Protein AF-A0A915KB94-F1 (afdb_monomer)

Foldseek 3Di:
DDDDDPDDDDPQVVVQVVVCVVPVHGAKGWDDDPDIDMDGDDDPVVVVVCVPPPDPCVVVPPDD

Secondary structure (DSSP, 8-state):
----------HHHHHHHHHHHHHS--SEEEEESSSEEEEE---GGG-GGGTTS---GGG-S---

InterPro domains:
  IPR001312 Hexokinase [PTHR19443] (2-52)
  IPR022673 Hexokinase, C-terminal [PF03727] (28-54)
  IPR043129 ATPase, nucleotide binding domain [SSF53067] (26-54)

Nearest PDB structures (foldseek):
  7r08-assembly1_D  TM=2.885E-01  e=9.071E+00  Escherichia phage P2
  7r08-assembly2_F  TM=2.895E-01  e=9.717E+00  Escherichia phage P2

Radius of gyration: 14.73 Å; Cα contacts (8 Å, |Δi|>4): 46; chains: 1; bounding box: 39×28×42 Å

Structure (mmCIF, N/CA/C/O backbone):
data_AF-A0A915KB94-F1
#
_entry.id   AF-A0A915KB94-F1
#
loop_
_atom_site.group_PDB
_atom_site.id
_atom_site.type_symbol
_atom_site.label_atom_id
_atom_site.label_alt_id
_atom_site.label_comp_id
_atom_site.label_asym_id
_atom_site.label_entity_id
_at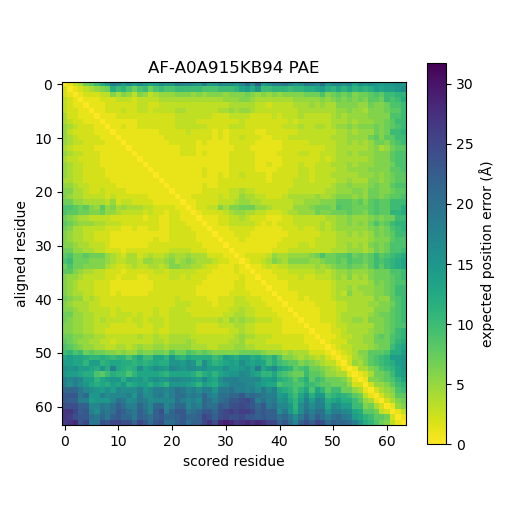om_site.label_seq_id
_atom_site.pdbx_PDB_ins_code
_atom_site.Cartn_x
_atom_site.Cartn_y
_atom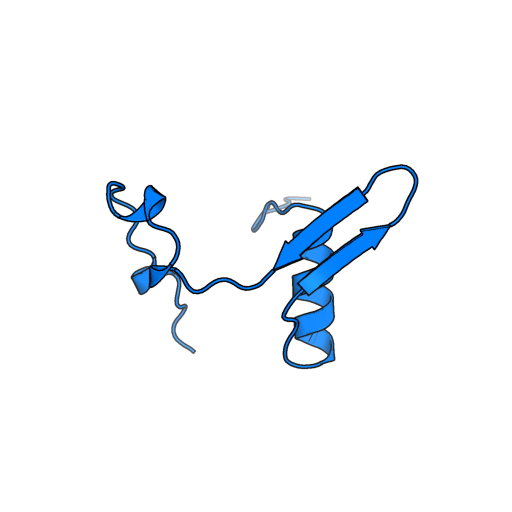_site.Cartn_z
_atom_site.occupancy
_atom_site.B_iso_or_equiv
_atom_site.auth_seq_id
_atom_site.auth_comp_id
_atom_site.au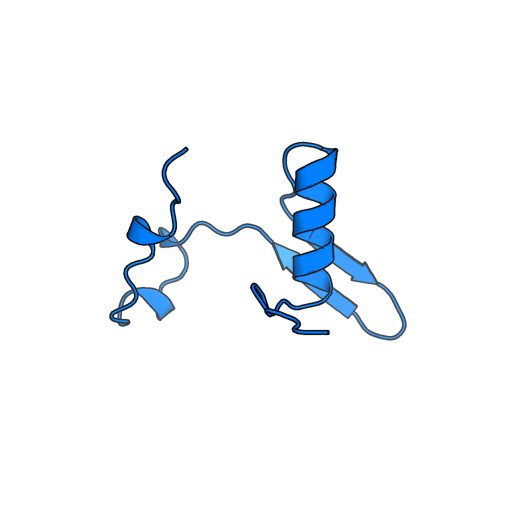th_asym_id
_atom_site.auth_atom_id
_atom_site.pdbx_PDB_model_num
ATOM 1 N N . MET A 1 1 ? -1.455 16.410 -28.052 1.00 62.50 1 MET A N 1
ATOM 2 C CA . MET A 1 1 ? -1.904 15.248 -27.255 1.00 62.50 1 MET A CA 1
ATOM 3 C C . MET A 1 1 ? -2.304 15.758 -25.877 1.00 62.50 1 MET A C 1
ATOM 5 O O . MET A 1 1 ? -1.508 16.471 -25.281 1.00 62.50 1 MET A O 1
ATOM 9 N N . LYS A 1 2 ? -3.538 15.513 -25.420 1.00 87.44 2 LYS A N 1
ATOM 10 C CA . LYS A 1 2 ? -4.053 16.016 -24.134 1.00 87.44 2 LYS A CA 1
ATOM 11 C C . LYS A 1 2 ? -4.022 14.856 -23.135 1.00 87.44 2 LYS A C 1
ATOM 13 O O . LYS A 1 2 ? -4.623 13.827 -23.419 1.00 87.44 2 LYS A O 1
ATOM 18 N N . ILE A 1 3 ? -3.289 14.998 -22.032 1.00 92.62 3 ILE A N 1
ATOM 19 C CA . ILE A 1 3 ? -3.191 13.975 -20.980 1.00 92.62 3 ILE A CA 1
ATOM 20 C C . ILE A 1 3 ? -4.080 14.409 -19.815 1.00 92.62 3 ILE A C 1
ATOM 22 O O . ILE A 1 3 ? -4.007 15.559 -19.385 1.00 92.62 3 ILE A O 1
ATOM 26 N N . GLN A 1 4 ? -4.907 13.493 -19.316 1.00 95.62 4 GLN A N 1
ATOM 27 C CA . GLN A 1 4 ? -5.688 13.680 -18.097 1.00 95.62 4 GLN A CA 1
ATOM 28 C C . GLN A 1 4 ? -5.086 12.818 -16.988 1.00 95.62 4 GLN A C 1
ATOM 30 O O . GLN A 1 4 ? -4.999 11.600 -17.124 1.00 95.62 4 GLN A O 1
ATOM 35 N N . VAL A 1 5 ? -4.671 13.453 -15.894 1.00 93.62 5 VAL A N 1
ATOM 36 C CA . VAL A 1 5 ? -4.196 12.750 -14.697 1.00 93.62 5 VAL A CA 1
ATOM 37 C C . VAL A 1 5 ? -5.407 12.413 -13.834 1.00 93.62 5 VAL A C 1
ATOM 39 O O . VAL A 1 5 ? -6.115 13.315 -13.396 1.00 93.62 5 VAL A O 1
ATOM 42 N N . VAL A 1 6 ? -5.652 11.120 -13.617 1.00 94.38 6 VAL A N 1
ATOM 43 C CA . VAL A 1 6 ? -6.805 10.618 -12.843 1.00 94.38 6 VAL A CA 1
ATOM 44 C C . VAL A 1 6 ? -6.433 10.166 -11.431 1.00 94.38 6 VAL A C 1
ATOM 46 O O . VAL A 1 6 ? -7.303 10.068 -10.575 1.00 94.38 6 VAL A O 1
ATOM 49 N N . ALA A 1 7 ? -5.147 9.913 -11.174 1.00 93.88 7 ALA A N 1
ATOM 50 C CA . ALA A 1 7 ? -4.641 9.525 -9.866 1.00 93.88 7 ALA A CA 1
ATOM 51 C C . ALA A 1 7 ? -3.165 9.911 -9.715 1.00 93.88 7 ALA A C 1
ATOM 53 O O . ALA A 1 7 ? -2.392 9.844 -10.671 1.00 93.88 7 ALA A O 1
ATOM 54 N N . LEU A 1 8 ? -2.784 10.272 -8.491 1.00 95.31 8 LEU A N 1
ATOM 55 C CA . LEU A 1 8 ? -1.400 10.384 -8.046 1.00 95.31 8 LEU A CA 1
ATOM 56 C C . LEU A 1 8 ? -1.242 9.450 -6.849 1.00 95.31 8 LEU A C 1
ATOM 58 O O . LEU A 1 8 ? -1.983 9.573 -5.876 1.00 95.31 8 LEU A O 1
ATOM 62 N N . MET A 1 9 ? -0.303 8.513 -6.924 1.00 96.44 9 MET A N 1
ATOM 63 C CA . MET A 1 9 ? -0.102 7.505 -5.884 1.00 96.44 9 MET A CA 1
ATOM 64 C C . MET A 1 9 ? 1.379 7.300 -5.579 1.00 96.44 9 MET A C 1
ATOM 66 O O . MET A 1 9 ? 2.244 7.587 -6.405 1.0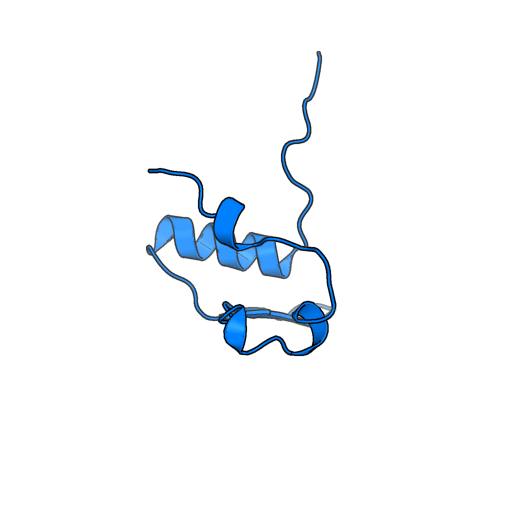0 96.44 9 MET A O 1
ATOM 70 N N . ASN A 1 10 ? 1.654 6.805 -4.374 1.00 97.12 10 ASN A N 1
ATOM 71 C CA . ASN A 1 10 ? 2.980 6.365 -3.956 1.00 97.12 10 ASN A CA 1
ATOM 72 C C . ASN A 1 10 ? 3.359 5.024 -4.627 1.00 97.12 10 ASN A C 1
ATOM 74 O O . ASN A 1 10 ? 2.486 4.267 -5.044 1.00 97.12 10 ASN A O 1
ATOM 78 N N . ASP A 1 11 ? 4.656 4.722 -4.702 1.00 97.56 11 ASP A N 1
ATOM 79 C CA . ASP A 1 11 ? 5.206 3.493 -5.284 1.00 97.56 11 ASP A CA 1
ATOM 80 C C . ASP A 1 11 ? 4.740 2.205 -4.577 1.00 97.56 11 ASP A C 1
ATOM 82 O O . ASP A 1 11 ? 4.293 1.265 -5.240 1.00 97.56 11 ASP A O 1
ATOM 86 N N . SER A 1 12 ? 4.769 2.165 -3.240 1.00 97.75 12 SER A N 1
ATOM 87 C CA . SER A 1 12 ? 4.279 1.008 -2.473 1.00 97.75 12 SER A CA 1
ATOM 88 C C . SER A 1 12 ? 2.761 0.824 -2.616 1.00 97.75 12 SER A C 1
ATOM 90 O O . SER A 1 12 ? 2.302 -0.293 -2.849 1.00 97.75 12 SER A O 1
ATOM 92 N N . VAL A 1 13 ? 1.995 1.923 -2.644 1.00 98.00 13 VAL A N 1
ATOM 93 C CA . VAL A 1 13 ? 0.542 1.893 -2.906 1.00 98.00 13 VAL A CA 1
ATOM 94 C C . VAL A 1 13 ? 0.241 1.383 -4.317 1.00 98.00 13 VAL A C 1
ATOM 96 O O . VAL A 1 13 ? -0.642 0.548 -4.492 1.00 98.00 13 VAL A O 1
ATOM 99 N N . GLY A 1 14 ? 0.994 1.828 -5.327 1.00 97.44 14 GLY A N 1
ATOM 100 C CA . GLY A 1 14 ? 0.860 1.323 -6.695 1.00 97.44 14 GLY A CA 1
ATOM 101 C C . GLY A 1 14 ? 1.149 -0.176 -6.792 1.00 97.44 14 GLY A C 1
ATOM 102 O O . GLY A 1 14 ? 0.414 -0.903 -7.458 1.00 97.44 14 GLY A O 1
ATOM 103 N N . THR A 1 15 ? 2.157 -0.653 -6.057 1.00 97.44 15 THR A N 1
ATOM 104 C CA . THR A 1 15 ? 2.482 -2.086 -5.951 1.00 97.44 15 THR A CA 1
ATOM 105 C C . THR A 1 15 ? 1.332 -2.878 -5.329 1.00 97.44 15 THR A C 1
ATOM 107 O O . THR A 1 15 ? 0.966 -3.944 -5.829 1.00 97.44 15 THR A O 1
ATOM 110 N N . GLN A 1 16 ? 0.715 -2.341 -4.275 1.00 97.94 16 GLN A N 1
ATOM 111 C CA . GLN A 1 16 ? -0.437 -2.956 -3.622 1.00 97.94 16 GLN A CA 1
ATOM 112 C C . GLN A 1 16 ? -1.653 -3.043 -4.548 1.00 97.94 16 GLN A C 1
ATOM 114 O O . GLN A 1 16 ? -2.268 -4.103 -4.651 1.00 97.94 16 GLN A O 1
ATOM 119 N N . VAL A 1 17 ? -1.981 -1.952 -5.249 1.00 97.00 17 VAL A N 1
ATOM 120 C CA . VAL A 1 17 ? -3.120 -1.893 -6.179 1.00 97.00 17 VAL A CA 1
ATOM 121 C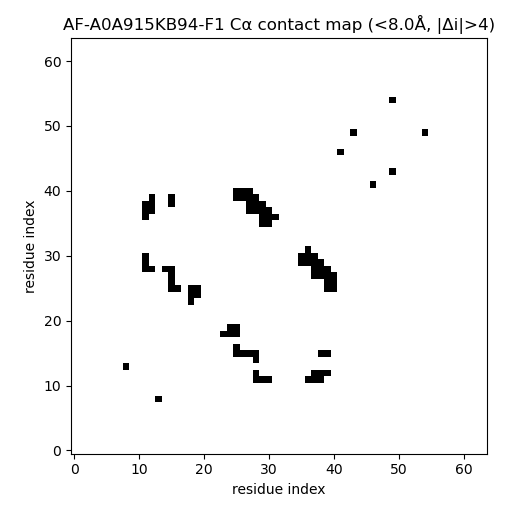 C . VAL A 1 17 ? -2.920 -2.850 -7.354 1.00 97.00 17 VAL A C 1
ATOM 123 O O . VAL A 1 17 ? -3.846 -3.581 -7.694 1.00 97.00 17 VAL A O 1
ATOM 126 N N . ALA A 1 18 ? -1.720 -2.894 -7.940 1.00 97.25 18 ALA A N 1
ATOM 127 C CA . ALA A 1 18 ? -1.402 -3.829 -9.019 1.00 97.25 18 ALA A CA 1
ATOM 128 C C . ALA A 1 18 ? -1.534 -5.292 -8.562 1.00 97.25 18 ALA A C 1
ATOM 130 O O . ALA A 1 18 ? -2.180 -6.096 -9.226 1.00 97.25 18 ALA A O 1
ATOM 131 N N . THR A 1 19 ? -1.011 -5.620 -7.377 1.00 97.31 19 THR A N 1
ATOM 132 C CA . THR A 1 19 ? -1.131 -6.974 -6.811 1.00 97.31 19 THR A CA 1
ATOM 133 C C . THR A 1 19 ? -2.592 -7.337 -6.531 1.00 97.31 19 THR A C 1
ATOM 135 O O . THR A 1 19 ? -3.039 -8.432 -6.863 1.00 97.31 19 THR A O 1
ATOM 138 N N . ALA A 1 20 ? -3.374 -6.418 -5.959 1.00 97.12 20 ALA A N 1
A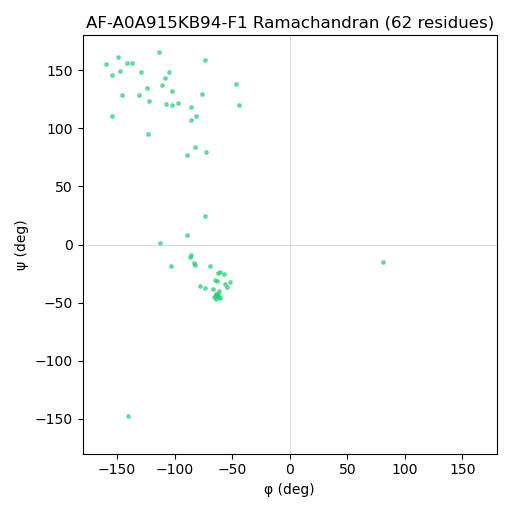TOM 139 C CA . ALA A 1 20 ? -4.794 -6.650 -5.718 1.00 97.12 20 ALA A CA 1
ATOM 140 C C . ALA A 1 20 ? -5.598 -6.814 -7.019 1.00 97.12 20 ALA A C 1
ATOM 142 O O . ALA A 1 20 ? -6.579 -7.552 -7.026 1.00 97.12 20 ALA A O 1
ATOM 143 N N . TYR A 1 21 ? -5.191 -6.163 -8.112 1.00 96.62 21 TYR A N 1
ATOM 144 C CA . TYR A 1 21 ? -5.808 -6.347 -9.425 1.00 96.62 21 TYR A CA 1
ATOM 145 C C . TYR A 1 21 ? -5.587 -7.768 -9.966 1.00 96.62 21 TYR A C 1
ATOM 147 O O . TYR A 1 21 ? -6.543 -8.401 -10.409 1.00 96.62 21 TYR A O 1
ATOM 155 N N . ASP A 1 22 ? -4.364 -8.292 -9.862 1.00 97.62 22 ASP A N 1
ATOM 156 C CA . ASP A 1 22 ? -4.020 -9.621 -10.384 1.00 97.62 22 ASP A CA 1
ATOM 157 C C . ASP A 1 22 ? -4.593 -10.771 -9.532 1.00 97.62 22 ASP A C 1
ATOM 159 O O . ASP A 1 22 ? -5.016 -11.796 -10.069 1.00 97.62 22 ASP A O 1
ATOM 163 N N . TYR A 1 23 ? -4.623 -10.609 -8.204 1.00 96.19 23 TYR A N 1
ATOM 164 C CA . TYR A 1 23 ? -4.967 -11.684 -7.256 1.00 96.19 23 TYR A CA 1
ATOM 165 C C . TYR A 1 23 ? -6.290 -11.463 -6.503 1.00 96.19 23 TYR A C 1
ATOM 167 O O . TYR A 1 23 ? -6.683 -12.279 -5.669 1.00 96.19 23 TYR A O 1
ATOM 175 N N . GLY A 1 24 ? -6.993 -10.365 -6.781 1.00 94.75 24 GLY A N 1
ATOM 176 C CA . GLY A 1 24 ? -8.271 -9.998 -6.162 1.00 94.75 24 GLY A CA 1
ATOM 177 C C . GLY A 1 24 ? -8.161 -9.345 -4.779 1.00 94.75 24 GLY A C 1
ATOM 178 O O . GLY A 1 24 ? -9.135 -8.754 -4.313 1.00 94.75 24 GLY A O 1
ATOM 179 N N . TYR A 1 25 ? -7.005 -9.429 -4.114 1.00 94.38 25 TYR A N 1
ATOM 180 C CA . TYR A 1 25 ? -6.737 -8.774 -2.832 1.00 94.38 25 TYR A CA 1
ATOM 181 C C . TYR A 1 25 ? -5.228 -8.630 -2.573 1.00 94.38 25 TYR A C 1
ATOM 183 O O . TYR A 1 25 ? -4.419 -9.388 -3.107 1.00 94.38 25 TYR A O 1
ATOM 191 N N . CYS A 1 26 ? -4.839 -7.649 -1.753 1.00 95.81 26 CYS A N 1
ATOM 192 C CA . CYS A 1 26 ? -3.468 -7.488 -1.263 1.00 95.81 26 CYS A CA 1
ATOM 193 C C . CYS A 1 26 ? -3.470 -6.736 0.075 1.00 95.81 26 CYS A C 1
ATOM 195 O O . CYS A 1 26 ? -3.762 -5.540 0.117 1.00 95.81 26 CYS A O 1
ATOM 197 N N . ASP A 1 27 ? -3.134 -7.423 1.168 1.00 96.12 27 ASP A N 1
ATOM 198 C CA . ASP A 1 27 ? -3.191 -6.836 2.513 1.00 96.12 27 ASP A CA 1
ATOM 199 C C . ASP A 1 27 ? -2.008 -5.910 2.818 1.00 96.12 27 ASP A C 1
ATOM 201 O O . ASP A 1 27 ? -2.189 -4.889 3.476 1.00 96.12 27 ASP A O 1
ATOM 205 N N . LEU A 1 28 ? -0.814 -6.242 2.317 1.00 97.38 28 LEU A N 1
ATOM 206 C CA . LEU A 1 28 ? 0.440 -5.532 2.565 1.00 97.38 28 LEU A CA 1
ATOM 207 C C . LEU A 1 28 ? 1.325 -5.590 1.314 1.00 97.38 28 LEU A C 1
ATOM 209 O O . LEU A 1 28 ? 1.616 -6.673 0.810 1.00 97.38 28 LEU A O 1
ATOM 213 N N . ALA A 1 29 ? 1.817 -4.438 0.871 1.00 98.00 29 ALA A N 1
ATOM 214 C CA . ALA A 1 29 ? 2.891 -4.326 -0.105 1.00 98.00 29 ALA A CA 1
ATOM 215 C C . ALA A 1 29 ? 4.145 -3.775 0.570 1.00 98.00 29 ALA A C 1
ATOM 217 O O . ALA A 1 29 ? 4.074 -2.830 1.354 1.00 98.00 29 ALA A O 1
ATOM 218 N N . VAL A 1 30 ? 5.302 -4.351 0.245 1.00 98.12 30 VAL A N 1
ATOM 219 C CA . VAL A 1 30 ? 6.596 -3.931 0.789 1.00 98.12 30 VAL A CA 1
ATOM 220 C C . VAL A 1 30 ? 7.578 -3.747 -0.357 1.00 98.12 30 VAL A C 1
ATOM 222 O O . VAL A 1 30 ? 7.762 -4.643 -1.179 1.00 98.12 30 VAL A O 1
ATOM 225 N N . ILE A 1 31 ? 8.231 -2.592 -0.387 1.00 98.00 31 ILE A N 1
ATOM 226 C CA . ILE A 1 31 ? 9.367 -2.314 -1.260 1.00 98.00 31 ILE A CA 1
ATOM 227 C C . ILE A 1 31 ? 10.637 -2.549 -0.450 1.00 98.00 31 ILE A C 1
ATOM 229 O O . ILE A 1 31 ? 10.831 -1.919 0.589 1.00 98.00 31 ILE A O 1
ATOM 233 N N . ILE A 1 32 ? 11.496 -3.450 -0.930 1.00 97.38 32 ILE A N 1
ATOM 234 C CA . ILE A 1 32 ? 12.808 -3.745 -0.343 1.00 97.38 32 ILE A CA 1
ATOM 235 C C . ILE A 1 32 ? 13.858 -3.524 -1.432 1.00 97.38 32 ILE A C 1
ATOM 237 O O . ILE A 1 32 ? 14.106 -4.398 -2.262 1.00 97.38 32 ILE A O 1
ATOM 241 N N . ALA A 1 33 ? 14.440 -2.329 -1.456 1.00 95.44 33 ALA A N 1
ATOM 242 C CA . ALA A 1 33 ? 15.453 -1.923 -2.426 1.00 95.44 33 ALA A CA 1
ATOM 243 C C . ALA A 1 33 ? 16.537 -1.089 -1.717 1.00 95.44 33 ALA A C 1
ATOM 245 O O . ALA A 1 33 ? 16.822 -1.307 -0.542 1.00 95.44 33 ALA A O 1
ATOM 246 N N . THR A 1 34 ? 17.143 -0.112 -2.403 1.00 96.81 34 THR A N 1
ATOM 247 C CA . THR A 1 34 ? 18.045 0.865 -1.761 1.00 96.81 34 THR A CA 1
ATOM 248 C C . THR A 1 34 ? 17.352 1.611 -0.614 1.00 96.81 34 THR A C 1
ATOM 250 O O . THR A 1 34 ? 17.989 1.948 0.379 1.00 96.81 34 THR A O 1
ATOM 253 N N . GLY A 1 35 ? 16.047 1.859 -0.756 1.00 95.38 35 GLY A N 1
ATOM 254 C CA . GLY A 1 35 ? 15.159 2.295 0.318 1.00 95.38 35 GLY A CA 1
ATOM 255 C C . GLY A 1 35 ? 14.117 1.224 0.642 1.00 95.38 35 GLY A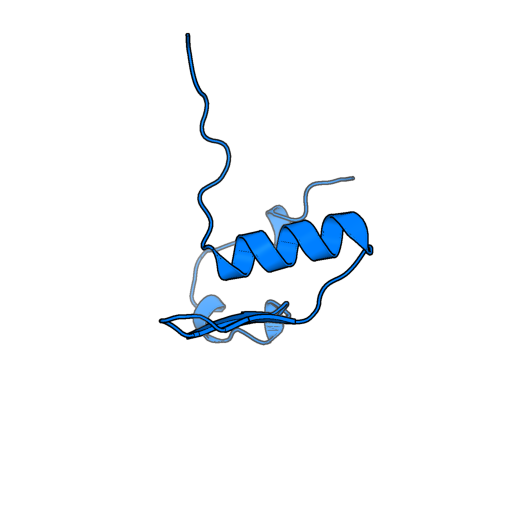 C 1
ATOM 256 O O . GLY A 1 35 ? 13.895 0.303 -0.148 1.00 95.38 35 GLY A O 1
ATOM 257 N N . THR A 1 36 ? 13.459 1.383 1.789 1.00 97.44 36 THR A N 1
ATOM 258 C CA . THR A 1 36 ? 12.381 0.498 2.244 1.00 97.44 36 THR A CA 1
ATOM 259 C C . THR A 1 36 ? 11.123 1.306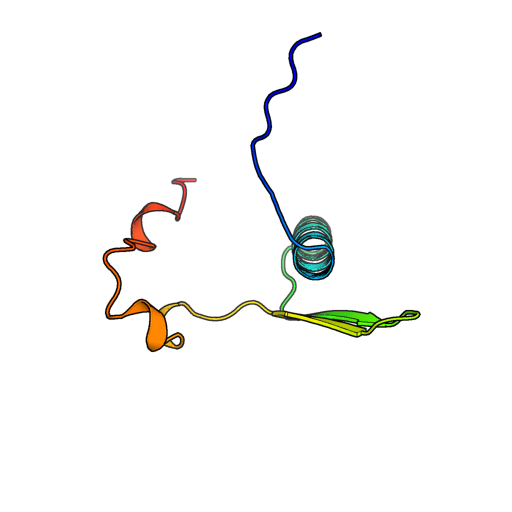 2.519 1.00 97.44 36 THR A C 1
ATOM 261 O O . THR A 1 36 ? 11.187 2.348 3.173 1.00 97.44 36 THR A O 1
ATOM 264 N N . ASN A 1 37 ? 9.981 0.812 2.046 1.00 98.12 37 ASN A N 1
ATOM 265 C CA . ASN A 1 37 ? 8.662 1.370 2.335 1.00 98.12 37 ASN A CA 1
ATOM 266 C C . ASN A 1 37 ? 7.607 0.254 2.338 1.00 98.12 37 ASN A C 1
ATOM 268 O O . ASN A 1 37 ? 7.844 -0.823 1.789 1.00 98.12 37 ASN A O 1
ATOM 272 N N . ALA A 1 38 ? 6.448 0.501 2.939 1.00 97.94 38 ALA A N 1
ATOM 273 C CA . ALA A 1 38 ? 5.325 -0.420 2.914 1.00 97.94 38 ALA A CA 1
ATOM 274 C C . ALA A 1 38 ? 3.982 0.320 2.922 1.00 97.94 38 ALA A C 1
ATOM 276 O O . ALA A 1 38 ? 3.847 1.380 3.535 1.00 97.94 38 ALA A O 1
ATOM 277 N N . SER A 1 39 ? 2.976 -0.283 2.295 1.00 98.25 39 SER A N 1
ATOM 278 C CA . SER A 1 39 ? 1.575 0.136 2.366 1.00 98.25 39 SER A CA 1
ATOM 279 C C . SER A 1 39 ? 0.695 -1.060 2.710 1.00 98.25 39 SER A C 1
ATOM 281 O O . SER A 1 39 ? 1.014 -2.188 2.344 1.00 98.25 39 SER A O 1
ATOM 283 N N . TYR A 1 40 ? -0.406 -0.832 3.421 1.00 97.62 40 TYR A N 1
ATOM 284 C CA . TYR A 1 40 ? -1.332 -1.892 3.814 1.00 97.62 40 TYR A CA 1
ATOM 285 C C . TYR A 1 40 ? -2.784 -1.414 3.724 1.00 97.62 40 TYR A C 1
ATOM 287 O O . TYR A 1 40 ? -3.049 -0.210 3.767 1.00 97.62 40 TYR A O 1
ATOM 295 N N . MET A 1 41 ? -3.724 -2.352 3.576 1.00 95.00 41 MET A N 1
ATOM 296 C CA . MET A 1 41 ? -5.153 -2.029 3.592 1.00 95.00 41 MET A CA 1
ATOM 297 C C . MET A 1 41 ? -5.639 -1.902 5.039 1.00 95.00 41 MET A C 1
ATOM 299 O O . MET A 1 41 ? -5.736 -2.895 5.755 1.00 95.00 41 MET A O 1
ATOM 303 N N . GLU A 1 42 ? -5.972 -0.683 5.459 1.00 93.81 42 GLU A N 1
ATOM 304 C CA . GLU A 1 42 ? -6.538 -0.396 6.781 1.00 93.81 42 GLU A CA 1
ATOM 305 C C . GLU A 1 42 ? -8.038 -0.101 6.692 1.00 93.81 42 GLU A C 1
ATOM 307 O O . GLU A 1 42 ? -8.526 0.487 5.723 1.00 93.81 42 GLU A O 1
ATOM 312 N N . LYS A 1 43 ? -8.778 -0.453 7.744 1.00 89.69 43 LYS A N 1
ATOM 313 C CA . LYS A 1 43 ? -10.160 -0.012 7.906 1.00 89.69 43 LYS A CA 1
ATOM 314 C C . LYS A 1 43 ? -10.186 1.446 8.353 1.00 89.69 43 LYS A C 1
ATOM 316 O O . LYS A 1 43 ? -9.581 1.806 9.358 1.00 89.69 43 LYS A O 1
ATOM 321 N N . ILE A 1 44 ? -10.965 2.272 7.660 1.00 88.00 44 ILE A N 1
ATOM 322 C CA . ILE A 1 44 ? -11.074 3.713 7.949 1.00 88.00 44 ILE A CA 1
ATOM 323 C C . ILE A 1 44 ? -11.462 3.975 9.416 1.00 88.00 44 ILE A C 1
ATOM 325 O O . ILE A 1 44 ? -10.905 4.879 10.032 1.00 88.00 44 ILE A O 1
ATOM 329 N N . GLU A 1 45 ? -12.326 3.136 10.003 1.00 87.50 45 GLU A N 1
ATOM 330 C CA . GLU A 1 45 ? -12.745 3.213 11.416 1.00 87.50 45 GLU A CA 1
ATOM 331 C C . GLU A 1 45 ? -11.579 3.153 12.423 1.00 87.50 45 GLU A C 1
ATOM 333 O O . GLU A 1 45 ? -11.675 3.696 13.525 1.00 87.50 45 GLU A O 1
ATOM 338 N N . ASN A 1 46 ? -10.453 2.542 12.041 1.00 92.25 46 ASN A N 1
ATOM 339 C CA . ASN A 1 46 ? -9.264 2.444 12.884 1.00 92.25 46 ASN A CA 1
ATOM 340 C C . ASN A 1 46 ? -8.381 3.705 12.813 1.00 92.25 46 ASN A C 1
ATOM 342 O O . ASN A 1 46 ? -7.535 3.922 13.688 1.00 92.25 46 ASN A O 1
ATOM 346 N N . ILE A 1 47 ? -8.575 4.577 11.816 1.00 90.69 47 ILE A N 1
ATOM 347 C CA . ILE A 1 47 ? -7.743 5.765 11.589 1.00 90.69 47 ILE A CA 1
ATOM 348 C C . ILE A 1 47 ? -8.312 6.962 12.363 1.00 90.69 47 ILE A C 1
ATOM 350 O O . ILE A 1 47 ? -8.890 7.888 11.799 1.00 90.69 47 ILE A O 1
ATOM 354 N N . LYS A 1 48 ? -8.080 6.991 13.681 1.00 90.88 48 LYS A N 1
ATOM 355 C CA . LYS A 1 48 ? -8.626 8.015 14.604 1.00 90.88 48 LYS A CA 1
ATOM 356 C C . LYS A 1 48 ? -8.375 9.464 14.175 1.00 90.88 48 LYS A C 1
ATOM 358 O O . LYS A 1 48 ? -9.202 10.328 14.431 1.00 90.88 48 LYS A O 1
ATOM 363 N N . LYS A 1 49 ? -7.249 9.729 13.503 1.00 89.31 49 LYS A N 1
ATOM 364 C CA . LYS A 1 49 ? -6.892 11.064 12.995 1.00 89.31 49 LYS A CA 1
ATOM 365 C C . LYS A 1 49 ? -7.889 11.595 11.955 1.00 89.31 49 LYS A C 1
ATOM 367 O O . LYS A 1 49 ? -7.975 12.804 11.777 1.00 89.31 49 LYS A O 1
ATOM 372 N N . LEU A 1 50 ? -8.608 10.715 11.258 1.00 86.31 50 LEU A N 1
ATOM 373 C CA . LEU A 1 50 ? -9.597 11.108 10.255 1.00 86.31 50 LEU A CA 1
ATOM 374 C C . LEU A 1 50 ? -10.950 11.486 10.870 1.00 86.31 50 LEU A C 1
ATOM 376 O O . LEU A 1 50 ? -11.712 12.190 10.214 1.00 86.31 50 LEU A O 1
ATOM 380 N N . ASN A 1 51 ? -11.228 11.104 12.120 1.00 83.38 51 ASN A N 1
ATOM 381 C CA . ASN A 1 51 ? -12.520 11.362 12.769 1.00 83.38 51 ASN A CA 1
ATOM 382 C C . ASN A 1 51 ? -12.818 12.857 12.947 1.00 83.38 51 ASN A C 1
ATOM 384 O O . ASN A 1 51 ? -13.972 13.264 12.870 1.00 83.38 51 ASN A O 1
ATOM 388 N N . ASP A 1 52 ? -11.781 13.674 13.138 1.00 81.88 52 ASP A N 1
ATOM 389 C CA . ASP A 1 52 ? -11.914 15.125 13.321 1.00 81.88 52 ASP A CA 1
ATOM 390 C C . ASP A 1 52 ? -11.876 15.893 11.989 1.00 81.88 52 ASP A C 1
ATOM 392 O O . ASP A 1 52 ? -11.775 17.121 11.959 1.00 81.88 52 ASP A O 1
ATOM 396 N N . THR A 1 53 ? -11.908 15.179 10.861 1.00 78.00 53 THR A N 1
ATOM 397 C CA . THR A 1 53 ? -11.819 15.779 9.532 1.00 78.00 53 THR A CA 1
ATOM 398 C C . THR A 1 53 ? -13.165 15.723 8.815 1.00 78.00 53 THR A C 1
ATOM 400 O O . THR A 1 53 ? -13.875 14.728 8.889 1.00 78.00 53 THR A O 1
ATOM 403 N N . ASN A 1 54 ? -13.499 16.762 8.044 1.00 71.12 54 ASN A N 1
ATOM 404 C CA . ASN A 1 54 ? -14.709 16.796 7.204 1.00 71.12 54 ASN A CA 1
ATOM 405 C C . ASN A 1 54 ? -14.606 15.891 5.952 1.00 71.12 54 ASN A C 1
ATOM 407 O O . ASN A 1 54 ? -15.241 16.163 4.933 1.00 71.12 54 ASN A O 1
ATOM 411 N N . TYR A 1 55 ? -13.767 14.850 5.974 1.00 69.94 55 TYR A N 1
ATOM 412 C CA . TYR A 1 55 ? -13.625 13.926 4.852 1.00 69.94 55 TYR A CA 1
ATOM 413 C C . TYR A 1 55 ? -14.679 12.821 4.945 1.00 69.94 55 TYR A C 1
ATOM 415 O O . TYR A 1 55 ? -14.589 11.905 5.759 1.00 69.94 55 TYR A O 1
ATOM 423 N N . HIS A 1 56 ? -15.673 12.890 4.063 1.00 66.25 56 HIS A N 1
ATOM 424 C CA . HIS A 1 56 ? -16.696 11.858 3.917 1.00 66.25 56 HIS A CA 1
ATOM 425 C C . HIS A 1 56 ? -16.183 10.713 3.031 1.00 66.25 56 HIS A C 1
ATOM 427 O O . HIS A 1 56 ? -16.435 10.678 1.827 1.00 66.25 56 HIS A O 1
ATOM 433 N N . PHE A 1 57 ? -15.451 9.763 3.618 1.00 66.06 57 PHE A N 1
ATOM 434 C CA . PHE A 1 57 ? -14.942 8.599 2.878 1.00 66.06 57 PHE A CA 1
ATOM 435 C C . PHE A 1 57 ? -16.042 7.620 2.436 1.00 66.06 57 PHE A C 1
ATOM 437 O O . PHE A 1 57 ? -15.831 6.862 1.490 1.00 66.06 57 PHE A O 1
ATOM 444 N N . ASP A 1 58 ? -17.231 7.686 3.043 1.00 59.88 58 ASP A N 1
ATOM 445 C CA . ASP A 1 58 ? -18.392 6.874 2.655 1.00 59.88 58 ASP A CA 1
ATOM 446 C C . ASP A 1 58 ? -18.843 7.127 1.205 1.00 59.88 58 ASP A C 1
ATOM 448 O O . ASP A 1 58 ? -19.427 6.244 0.583 1.00 59.88 58 ASP A O 1
ATOM 452 N N . GLN A 1 59 ? -18.520 8.295 0.632 1.00 53.28 59 GLN A N 1
ATOM 453 C CA . GLN A 1 59 ? -18.837 8.641 -0.762 1.00 53.28 59 GLN A CA 1
ATOM 454 C C . GLN A 1 59 ? -17.787 8.169 -1.783 1.00 53.28 59 GLN A C 1
ATOM 456 O O . GLN A 1 59 ? -18.036 8.224 -2.984 1.00 53.28 59 GLN A O 1
ATOM 461 N N . VAL A 1 60 ? -16.612 7.702 -1.340 1.00 55.03 60 VAL A N 1
ATOM 462 C CA . VAL A 1 60 ? -15.528 7.235 -2.235 1.00 55.03 60 VAL A CA 1
ATOM 463 C C . VAL A 1 60 ? -15.713 5.767 -2.628 1.00 55.03 60 VAL A C 1
ATOM 465 O O . VAL A 1 60 ? -15.042 5.259 -3.527 1.00 55.03 60 VAL A O 1
ATOM 468 N N . ARG A 1 61 ? -16.668 5.073 -1.999 1.00 52.22 61 ARG A N 1
ATOM 469 C CA . ARG A 1 61 ? -17.123 3.755 -2.428 1.00 52.22 61 ARG A CA 1
ATOM 470 C C . ARG A 1 61 ? -17.942 3.944 -3.703 1.00 52.22 61 ARG A C 1
ATOM 472 O O . ARG A 1 61 ? -19.164 4.008 -3.645 1.00 52.22 61 ARG A O 1
ATOM 479 N N . LEU A 1 62 ? -17.239 4.105 -4.827 1.00 48.62 62 LEU A N 1
ATOM 480 C CA . LEU A 1 62 ? -17.828 4.129 -6.158 1.00 48.62 62 LEU A CA 1
ATOM 481 C C . LEU A 1 62 ? -18.840 2.987 -6.227 1.00 48.62 62 LEU A C 1
ATOM 483 O O . LEU A 1 62 ? -18.511 1.826 -5.958 1.00 48.62 62 LEU A O 1
ATOM 487 N N . GLU A 1 63 ? -20.087 3.368 -6.485 1.00 37.44 63 GLU A N 1
ATOM 488 C CA . GLU A 1 63 ? -21.143 2.446 -6.858 1.00 37.44 63 GLU A CA 1
ATOM 489 C C . GLU A 1 63 ? -20.590 1.506 -7.936 1.00 37.44 63 GLU A C 1
ATOM 491 O O . GLU A 1 63 ? -19.805 1.923 -8.792 1.00 37.44 63 GLU A O 1
ATOM 496 N N . LYS A 1 64 ? -20.927 0.222 -7.802 1.00 38.38 64 LYS A N 1
ATOM 497 C CA . LYS A 1 64 ? -20.506 -0.835 -8.726 1.00 38.38 64 LYS A CA 1
ATOM 498 C C . LYS A 1 64 ? -20.749 -0.470 -10.186 1.00 38.38 64 LYS A C 1
ATOM 500 O O . LYS A 1 64 ? -21.833 0.088 -10.465 1.00 38.38 64 LYS A O 1
#

Solvent-accessible surface area (backbone atoms only — not comparable to full-atom values): 4341 Å² total; per-residue (Å²): 137,89,85,82,85,89,78,86,79,54,71,34,50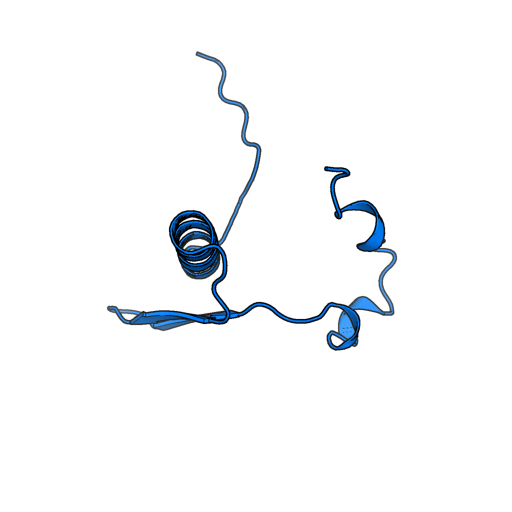,49,51,24,53,54,44,18,67,79,68,76,54,53,63,68,22,73,42,85,64,101,59,75,50,69,34,64,72,73,63,72,90,73,45,66,84,52,73,86,44,96,71,70,65,82,73,70,63,69,78,130

Sequence (64 aa):
MKIQVVALMNDSVGTQVATAYDYGYCDLAVIIATGTNASYMEKIENIKKLNDTNYHFDQVRLEK

pLDDT: mean 87.28, std 15.96, range [37.44, 98.25]

Mean predicted aligned error: 5.94 Å

Organism: Romanomermis culicivorax (NCBI:txid13658)